Protein AF-A0A0Q5ZQY1-F1 (afdb_monomer)

Secondary structure (DSSP, 8-state):
-------------EEEEEEE-SSEEEEEEEEE-TTSPEEEEEEEEEEETT--HHHHHHHHHHHHHH--B-S-----HHHHHHHHHHHH---SHHHHHTT-EEEEEEE-SSEEEEEEEEE--SSSTT-SEEE-GGG-EEEETT-S-HHHHHHHHHHH--

Sequence (158 aa):
MFEKLFRKKEPDSQLISVIEYPKNYTFETYFKIETGLWKRTDLITICEKNTGESNLNNLILKHLNYSKCVKEKNIDFKEMYENYKKLTSHSSIKKQMKDSKSVQIFRNDQHIIFTPTKNGGTSGHNRGYTEIAERKIIIDKNSENLASCLLMGFKECE

Foldseek 3Di:
DDPPPPPPPDWFKWKWKWKDDPFWIKIWGWEQEPVRDTATDLPIDIGTPPDDLQVVLVSVVVRRVPYGYDHDDDYPPVVSVVSCCVSPVQVDQQSVLPRMWMWMWMDGPFKIKTWTWEDPDCDDPRHDTHTPPVQIDIDTPPDSNVSVNNVSSRVVYD

Structure (mmCIF, N/CA/C/O backbone):
data_AF-A0A0Q5ZQY1-F1
#
_entry.id   AF-A0A0Q5ZQY1-F1
#
loop_
_atom_site.group_PDB
_atom_site.id
_atom_site.type_symbol
_atom_site.label_atom_id
_atom_site.label_alt_id
_atom_site.label_comp_id
_atom_site.label_asym_id
_atom_site.label_entity_id
_atom_site.label_seq_id
_atom_site.pdbx_P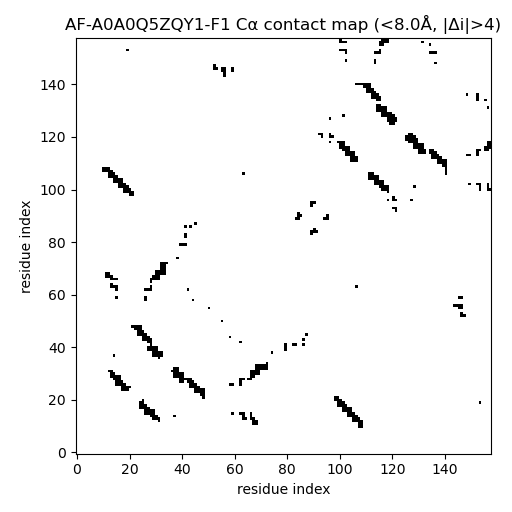DB_ins_code
_atom_site.Cartn_x
_atom_site.Cartn_y
_atom_site.Cartn_z
_atom_site.occupancy
_atom_site.B_iso_or_equiv
_atom_site.auth_seq_id
_atom_site.auth_comp_id
_atom_site.auth_asym_id
_atom_site.auth_atom_id
_atom_site.pdbx_PDB_model_num
ATOM 1 N N . MET A 1 1 ? -34.227 -29.273 -16.226 1.00 36.22 1 MET A N 1
ATOM 2 C CA . MET A 1 1 ? -33.851 -28.855 -14.860 1.00 36.22 1 MET A CA 1
ATOM 3 C C . MET A 1 1 ? -32.364 -28.524 -14.905 1.00 36.22 1 MET A C 1
ATOM 5 O O . MET A 1 1 ? -31.552 -29.433 -14.919 1.00 36.22 1 MET A O 1
ATOM 9 N N . PHE A 1 2 ? -32.014 -27.253 -15.125 1.00 40.03 2 PHE A N 1
ATOM 10 C CA . PHE A 1 2 ? -30.618 -26.811 -15.207 1.00 40.03 2 PHE A CA 1
ATOM 11 C C . PHE A 1 2 ? -30.205 -26.305 -13.828 1.00 40.03 2 PHE A C 1
ATOM 13 O O . PHE A 1 2 ? -30.639 -25.228 -13.415 1.00 40.03 2 PHE A O 1
ATOM 20 N N . GLU A 1 3 ? -29.393 -27.080 -13.115 1.00 41.19 3 GLU A N 1
ATOM 21 C CA . GLU A 1 3 ? -28.681 -26.589 -11.940 1.00 41.19 3 GLU A CA 1
ATOM 22 C C . GLU A 1 3 ? -27.729 -25.485 -12.407 1.00 41.19 3 GLU A C 1
ATOM 24 O O . GLU A 1 3 ? -26.665 -25.731 -12.977 1.00 41.19 3 GLU A O 1
ATOM 29 N N . LYS A 1 4 ? -28.142 -24.228 -12.221 1.00 41.78 4 LYS A N 1
ATOM 30 C CA . LYS A 1 4 ? -27.213 -23.104 -12.270 1.00 41.78 4 LYS A CA 1
ATOM 31 C C . LYS A 1 4 ? -26.198 -23.358 -11.162 1.00 41.78 4 LYS A C 1
ATOM 33 O O . LYS A 1 4 ? -26.498 -23.136 -9.994 1.00 41.78 4 LYS A O 1
ATOM 38 N N . LEU A 1 5 ? -25.012 -23.826 -11.544 1.00 44.84 5 LEU A N 1
ATOM 39 C CA . LEU A 1 5 ? -23.799 -23.750 -10.742 1.00 44.84 5 LEU A CA 1
ATOM 40 C C . LEU A 1 5 ? -23.635 -22.289 -10.318 1.00 44.84 5 LEU A C 1
ATOM 42 O O . LEU A 1 5 ? -23.098 -21.461 -11.057 1.00 44.84 5 LEU A O 1
ATOM 46 N N . PHE A 1 6 ? -24.160 -21.952 -9.141 1.00 45.09 6 PHE A N 1
ATOM 47 C CA . PHE A 1 6 ? -23.852 -20.709 -8.464 1.00 45.09 6 PHE A CA 1
ATOM 48 C C . PHE A 1 6 ? -22.348 -20.746 -8.211 1.00 45.09 6 PHE A C 1
ATOM 50 O O . PHE A 1 6 ? -21.879 -21.373 -7.262 1.00 45.09 6 PHE A O 1
ATOM 57 N N . ARG A 1 7 ? -21.568 -20.112 -9.096 1.00 41.53 7 ARG A N 1
ATOM 58 C CA . ARG A 1 7 ? -20.193 -19.735 -8.778 1.00 41.53 7 ARG A CA 1
ATOM 59 C C . ARG A 1 7 ? -20.284 -18.988 -7.454 1.00 41.53 7 ARG A C 1
ATOM 61 O O . ARG A 1 7 ? -20.879 -17.911 -7.421 1.00 41.53 7 ARG A O 1
ATOM 68 N N . LYS A 1 8 ? -19.756 -19.580 -6.375 1.00 41.50 8 LYS A N 1
ATOM 69 C CA . LYS A 1 8 ? -19.525 -18.866 -5.116 1.00 41.50 8 LYS A CA 1
ATOM 70 C C . LYS A 1 8 ? -18.845 -17.562 -5.510 1.00 41.50 8 LYS A C 1
ATOM 72 O O . LYS A 1 8 ? -17.763 -17.601 -6.095 1.00 41.50 8 LYS A O 1
ATOM 77 N N . LYS A 1 9 ? -19.533 -16.436 -5.300 1.00 47.34 9 LYS A N 1
ATOM 78 C CA . LYS A 1 9 ? -18.942 -15.115 -5.485 1.00 47.34 9 LYS A CA 1
ATOM 79 C C . LYS A 1 9 ? -17.696 -15.137 -4.607 1.00 47.34 9 LYS A C 1
ATOM 81 O O . LYS A 1 9 ? -17.831 -15.383 -3.408 1.00 47.34 9 LYS A O 1
ATOM 86 N N . GLU A 1 10 ? -16.505 -15.031 -5.201 1.00 53.44 10 GLU A N 1
ATOM 87 C CA . GLU A 1 10 ? -15.311 -14.867 -4.376 1.00 53.44 10 GLU A CA 1
ATOM 88 C C . GLU A 1 10 ? -15.586 -13.681 -3.448 1.00 53.44 10 GLU A C 1
ATOM 90 O O . GLU A 1 10 ? -16.158 -12.689 -3.921 1.00 53.44 10 GLU A O 1
ATOM 95 N N . PRO A 1 11 ? -15.272 -13.795 -2.146 1.00 55.81 11 PRO A N 1
ATOM 96 C CA . PRO A 1 11 ? -15.432 -12.670 -1.240 1.00 55.81 11 PRO A CA 1
ATOM 97 C C . PRO A 1 11 ? -14.735 -11.463 -1.864 1.00 55.81 11 PRO A C 1
ATOM 99 O O . PRO A 1 11 ? -13.664 -11.620 -2.462 1.00 55.81 11 PRO A O 1
ATOM 102 N N . ASP A 1 12 ? -15.368 -10.290 -1.776 1.00 71.12 12 ASP A N 1
ATOM 103 C CA . ASP A 1 12 ? -14.846 -9.045 -2.344 1.00 71.12 12 ASP A CA 1
ATOM 104 C C . ASP A 1 12 ? -13.576 -8.675 -1.563 1.00 71.12 12 ASP A C 1
ATOM 106 O O . ASP A 1 12 ? -13.593 -7.912 -0.601 1.00 71.12 12 ASP A O 1
ATOM 110 N N . SER A 1 13 ? -12.463 -9.302 -1.935 1.00 87.06 13 SER A N 1
ATOM 111 C CA . SER A 1 13 ? -11.166 -9.077 -1.332 1.00 87.06 13 SER A CA 1
ATOM 112 C C . SER A 1 13 ? -10.617 -7.777 -1.881 1.00 87.06 13 SER A C 1
ATOM 114 O O . SER A 1 13 ? -10.549 -7.595 -3.101 1.00 87.06 13 SER A O 1
ATOM 116 N N . GLN A 1 14 ? -10.214 -6.893 -0.985 1.00 95.69 14 GLN A N 1
ATOM 117 C CA . GLN A 1 14 ? -9.687 -5.580 -1.316 1.00 95.69 14 GLN A CA 1
ATOM 118 C C . GLN A 1 14 ? -8.285 -5.450 -0.755 1.00 95.69 14 GLN A C 1
ATOM 120 O O . GLN A 1 14 ? -8.019 -5.898 0.359 1.00 95.69 14 GLN A O 1
ATOM 125 N N . LEU A 1 15 ? -7.406 -4.823 -1.527 1.00 97.56 15 LEU A N 1
ATOM 126 C CA . LEU A 1 15 ? -6.025 -4.587 -1.143 1.00 97.56 15 LEU A CA 1
ATOM 127 C C . LEU A 1 15 ? -5.629 -3.157 -1.485 1.00 97.56 15 LEU A C 1
ATOM 129 O O . LEU A 1 15 ? -5.842 -2.670 -2.602 1.00 97.56 15 LEU A O 1
ATOM 133 N N . ILE A 1 16 ? -5.005 -2.510 -0.511 1.00 98.50 16 ILE A N 1
ATOM 134 C CA . ILE A 1 16 ? -4.269 -1.269 -0.705 1.00 98.50 16 ILE A CA 1
ATOM 135 C C . ILE A 1 16 ? -2.889 -1.417 -0.068 1.00 98.50 16 ILE A C 1
ATOM 137 O O . ILE A 1 16 ? -2.698 -2.230 0.837 1.00 98.50 16 ILE A O 1
ATOM 141 N N . SER A 1 17 ? -1.936 -0.615 -0.521 1.00 98.38 17 SER A N 1
ATOM 142 C CA . SER A 1 17 ? -0.670 -0.425 0.182 1.00 98.38 17 SER A CA 1
ATOM 143 C C . SER A 1 17 ? -0.572 1.020 0.634 1.00 98.38 17 SER A C 1
ATOM 145 O O . SER A 1 17 ? -0.951 1.929 -0.108 1.00 98.38 17 SER A O 1
ATOM 147 N N . VAL A 1 18 ? -0.075 1.239 1.846 1.00 98.62 18 VAL A N 1
ATOM 148 C CA . VAL A 1 18 ? 0.263 2.573 2.331 1.00 98.62 18 VAL A CA 1
ATOM 149 C C . VAL A 1 18 ? 1.750 2.608 2.626 1.00 98.62 18 VAL A C 1
ATOM 151 O O . VAL A 1 18 ? 2.254 1.843 3.449 1.00 98.62 18 VAL A O 1
ATOM 154 N N . ILE A 1 19 ? 2.448 3.505 1.940 1.00 98.19 19 ILE A N 1
ATOM 155 C CA . ILE A 1 19 ? 3.892 3.672 2.039 1.00 98.19 19 ILE A CA 1
ATOM 156 C C . ILE A 1 19 ? 4.180 4.953 2.816 1.00 98.19 19 ILE A C 1
ATOM 158 O O . ILE A 1 19 ? 3.746 6.042 2.440 1.00 98.19 19 ILE A O 1
ATOM 162 N N . GLU A 1 20 ? 4.916 4.825 3.909 1.00 98.19 20 GLU A N 1
ATOM 163 C CA . GLU A 1 20 ? 5.496 5.928 4.660 1.00 98.19 20 GLU A CA 1
ATOM 164 C C . GLU A 1 20 ? 6.841 6.313 4.039 1.00 98.19 20 GLU A C 1
ATOM 166 O O . GLU A 1 20 ? 7.750 5.492 3.954 1.00 98.19 20 GLU A O 1
ATOM 171 N N . TYR A 1 21 ? 6.970 7.586 3.667 1.00 96.81 21 TYR A N 1
ATOM 172 C CA . TYR A 1 21 ? 8.231 8.254 3.346 1.00 96.81 21 TYR A CA 1
ATOM 173 C C . TYR A 1 21 ? 8.541 9.318 4.405 1.00 96.81 21 TYR A C 1
ATOM 175 O O . TYR A 1 21 ? 7.632 9.740 5.118 1.00 96.81 21 TYR A O 1
ATOM 183 N N . PRO A 1 22 ? 9.765 9.876 4.473 1.00 95.06 22 PRO A N 1
ATOM 184 C CA . PRO A 1 22 ? 10.101 10.878 5.488 1.00 95.06 22 PRO A CA 1
ATOM 185 C C . PRO A 1 22 ? 9.207 12.130 5.481 1.00 95.06 22 PRO A C 1
ATOM 187 O O . PRO A 1 22 ? 9.053 12.779 6.509 1.00 95.06 22 PRO A O 1
ATOM 190 N N . LYS A 1 23 ? 8.617 12.487 4.330 1.00 94.75 23 LYS A N 1
ATOM 191 C CA . LYS A 1 23 ? 7.817 13.716 4.165 1.00 94.75 23 LYS A CA 1
ATOM 192 C C . LYS A 1 23 ? 6.320 13.484 3.964 1.00 94.75 23 LYS A C 1
ATOM 194 O O . LYS A 1 23 ? 5.538 14.412 4.148 1.00 94.75 23 LYS A O 1
ATOM 199 N N . ASN A 1 24 ? 5.908 12.287 3.555 1.00 96.88 24 ASN A N 1
ATOM 200 C CA . ASN A 1 24 ? 4.530 12.027 3.146 1.00 96.88 24 ASN A CA 1
ATOM 201 C C . ASN A 1 24 ? 4.128 10.561 3.362 1.00 96.88 24 ASN A C 1
ATOM 203 O O . ASN A 1 24 ? 4.957 9.705 3.682 1.00 96.88 24 ASN A O 1
ATOM 207 N N . TYR A 1 25 ? 2.840 10.297 3.191 1.00 98.12 25 TYR A N 1
ATOM 208 C CA . TYR A 1 25 ? 2.295 8.971 2.953 1.00 98.12 25 TYR A CA 1
ATOM 209 C C . TYR A 1 25 ? 1.852 8.869 1.495 1.00 98.12 25 TYR A C 1
ATOM 211 O O . TYR A 1 25 ? 1.321 9.832 0.939 1.00 98.12 25 TYR A O 1
ATOM 219 N N . THR A 1 26 ? 2.035 7.697 0.895 1.00 98.06 26 THR A N 1
ATOM 220 C CA . THR A 1 26 ? 1.511 7.353 -0.430 1.00 98.06 26 THR A CA 1
ATOM 221 C C . THR A 1 26 ? 0.544 6.185 -0.298 1.00 98.06 26 THR A C 1
ATOM 223 O O . THR A 1 26 ? 0.909 5.135 0.219 1.00 98.06 26 THR A O 1
ATOM 226 N N . PHE A 1 27 ? -0.683 6.366 -0.770 1.00 98.56 27 PHE A N 1
ATOM 227 C CA . PHE A 1 27 ? -1.728 5.350 -0.815 1.00 98.56 27 PHE A CA 1
ATOM 228 C C . PHE A 1 27 ? -1.819 4.782 -2.225 1.00 98.56 27 PHE A C 1
ATOM 230 O O . PHE A 1 27 ? -2.049 5.529 -3.174 1.00 98.56 27 PHE A O 1
ATOM 237 N N . GLU A 1 28 ? -1.685 3.469 -2.356 1.00 98.19 28 GLU A N 1
ATOM 238 C CA . GLU A 1 28 ? -1.768 2.737 -3.616 1.00 98.19 28 GLU A CA 1
ATOM 239 C C . GLU A 1 28 ? -2.981 1.797 -3.596 1.00 98.19 28 GLU A C 1
ATOM 241 O O . GLU A 1 28 ? -3.086 0.927 -2.729 1.00 98.19 28 GLU A O 1
ATOM 246 N N . THR A 1 29 ? -3.890 1.920 -4.568 1.00 98.25 29 THR A N 1
ATOM 247 C CA . THR A 1 29 ? -4.990 0.954 -4.740 1.00 98.25 29 THR A CA 1
ATOM 248 C C . THR A 1 29 ? -4.589 -0.187 -5.664 1.00 98.25 29 THR A C 1
ATOM 250 O O . THR A 1 29 ? -4.010 0.047 -6.728 1.00 98.25 29 THR A O 1
ATOM 253 N N . TYR A 1 30 ? -4.984 -1.410 -5.305 1.00 97.19 30 TYR A N 1
ATOM 254 C CA . TYR A 1 30 ? -4.788 -2.604 -6.120 1.00 97.19 30 TYR A CA 1
ATOM 255 C C . TYR A 1 30 ? -6.123 -3.196 -6.575 1.00 97.19 30 TYR A C 1
ATOM 257 O O . TYR A 1 30 ? -7.114 -3.167 -5.843 1.00 97.19 30 TYR A O 1
ATOM 265 N N . PHE A 1 31 ? -6.144 -3.771 -7.775 1.00 95.31 31 PHE A N 1
ATOM 266 C CA . PHE A 1 31 ? -7.214 -4.645 -8.252 1.00 95.31 31 PHE A CA 1
ATOM 267 C C . PHE A 1 31 ? -6.744 -6.093 -8.268 1.00 95.31 31 PHE A C 1
ATOM 269 O O . PHE A 1 31 ? -5.602 -6.371 -8.635 1.00 95.31 31 PHE A O 1
ATOM 276 N N . LYS A 1 32 ? -7.636 -7.018 -7.916 1.00 94.44 32 LYS A N 1
ATOM 277 C CA . LYS A 1 32 ? -7.396 -8.450 -8.101 1.00 94.44 32 LYS A CA 1
ATOM 278 C C . LYS A 1 32 ? -7.790 -8.820 -9.525 1.00 94.44 32 LYS A C 1
ATOM 280 O O . LYS A 1 32 ? -8.930 -8.586 -9.926 1.00 94.44 32 LYS A O 1
ATOM 285 N N . ILE A 1 33 ? -6.865 -9.350 -10.310 1.00 92.12 33 ILE A N 1
ATOM 286 C CA . ILE A 1 33 ? -7.160 -9.786 -11.682 1.00 92.12 33 ILE A CA 1
ATOM 287 C C . ILE A 1 33 ? -7.628 -11.251 -11.696 1.00 92.12 33 ILE A C 1
ATOM 289 O O . ILE A 1 33 ? -7.534 -11.939 -10.679 1.00 92.12 33 ILE A O 1
ATOM 293 N N . GLU A 1 34 ? -8.123 -11.761 -12.830 1.00 88.19 34 GLU A N 1
ATOM 294 C CA . GLU A 1 34 ? -8.727 -13.109 -12.906 1.00 88.19 34 GLU A CA 1
ATOM 295 C C . GLU A 1 34 ? -7.755 -14.237 -12.536 1.00 88.19 34 GLU A C 1
ATOM 297 O O . GLU A 1 34 ? -8.178 -15.298 -12.086 1.00 88.19 34 GLU A O 1
ATOM 302 N N . THR A 1 35 ? -6.451 -14.011 -12.708 1.00 88.25 35 THR A N 1
ATOM 303 C CA . THR A 1 35 ? -5.397 -14.972 -12.351 1.00 88.25 35 THR A CA 1
ATOM 304 C C . THR A 1 35 ? -5.091 -15.005 -10.851 1.00 88.25 35 THR A C 1
ATOM 306 O O . THR A 1 35 ? -4.271 -15.807 -10.414 1.00 88.25 35 THR A O 1
ATOM 309 N N . GLY A 1 36 ? -5.722 -14.133 -10.059 1.00 86.56 36 GLY A N 1
ATOM 310 C CA . GLY A 1 36 ? -5.491 -13.987 -8.622 1.00 86.56 36 GLY A CA 1
ATOM 311 C C . GLY A 1 36 ? -4.365 -13.017 -8.254 1.00 86.56 36 GLY A C 1
ATOM 312 O O . GLY A 1 36 ? -4.204 -12.717 -7.074 1.00 86.56 36 GLY A O 1
ATOM 313 N N . LEU A 1 37 ? -3.616 -12.495 -9.232 1.00 90.94 37 LEU A N 1
ATOM 314 C CA . LEU A 1 37 ? -2.580 -11.490 -8.992 1.00 90.94 37 LEU A CA 1
ATOM 315 C C . LEU A 1 37 ? -3.183 -10.129 -8.617 1.00 90.94 37 LEU A C 1
ATOM 317 O O . LEU A 1 37 ? -4.274 -9.761 -9.058 1.00 90.94 37 LEU A O 1
ATOM 321 N N . TRP A 1 38 ? -2.423 -9.351 -7.849 1.00 93.06 38 TRP A N 1
ATOM 322 C CA . TRP A 1 38 ? -2.755 -7.966 -7.534 1.00 93.06 38 TRP A CA 1
ATOM 323 C C . TRP A 1 38 ? -2.059 -7.015 -8.504 1.00 93.06 38 TRP A C 1
ATOM 325 O O . TRP A 1 38 ? -0.832 -6.960 -8.577 1.00 93.06 38 TRP A O 1
ATOM 335 N N . LYS A 1 39 ? -2.855 -6.244 -9.242 1.00 94.38 39 LYS A N 1
ATOM 336 C CA . LYS A 1 39 ? -2.398 -5.190 -10.147 1.00 94.38 39 LYS A CA 1
ATOM 337 C C . LYS A 1 39 ? -2.544 -3.840 -9.455 1.00 94.38 39 LYS A C 1
ATOM 339 O O . LYS A 1 39 ? -3.656 -3.458 -9.091 1.00 94.38 39 LYS A O 1
ATOM 344 N N . ARG A 1 40 ? -1.444 -3.099 -9.302 1.00 95.00 40 ARG A N 1
ATOM 345 C CA . ARG A 1 40 ? -1.501 -1.708 -8.836 1.00 95.00 40 ARG A CA 1
ATOM 346 C C . ARG A 1 40 ? -2.205 -0.847 -9.885 1.00 95.00 40 ARG A C 1
ATOM 348 O O . ARG A 1 40 ? -1.968 -0.999 -11.081 1.00 95.00 40 ARG A O 1
ATOM 355 N N . THR A 1 41 ? -3.069 0.045 -9.427 1.00 94.75 41 THR A N 1
ATOM 356 C CA . THR A 1 41 ? -3.819 0.979 -10.276 1.00 94.75 41 THR A CA 1
ATOM 357 C C . THR A 1 41 ? -3.135 2.344 -10.340 1.00 94.75 41 THR A C 1
ATOM 359 O O . THR A 1 41 ? -2.242 2.637 -9.547 1.00 94.75 41 THR A O 1
ATOM 362 N N . ASP A 1 42 ? -3.612 3.210 -11.233 1.00 94.31 42 ASP A N 1
ATOM 363 C CA . ASP A 1 42 ? -3.199 4.618 -11.282 1.00 94.31 42 ASP A CA 1
ATOM 364 C C . ASP A 1 42 ? -3.887 5.479 -10.200 1.00 94.31 42 ASP A C 1
ATOM 366 O O . ASP A 1 42 ? -3.625 6.677 -10.092 1.00 94.31 42 ASP A O 1
ATOM 370 N N . LEU A 1 43 ? -4.764 4.890 -9.370 1.00 96.38 43 LEU A N 1
ATOM 371 C CA . LEU A 1 43 ? -5.352 5.578 -8.224 1.00 96.38 43 LEU A CA 1
ATOM 372 C C . LEU A 1 43 ? -4.342 5.615 -7.073 1.00 96.38 43 LEU A C 1
ATOM 374 O O . LEU A 1 43 ? -4.272 4.706 -6.238 1.00 96.38 43 LEU A O 1
ATOM 378 N N . ILE A 1 44 ? -3.584 6.707 -7.042 1.00 97.25 44 ILE A N 1
ATOM 379 C CA . ILE A 1 44 ? -2.570 6.999 -6.035 1.00 97.25 44 ILE A CA 1
ATOM 380 C C . ILE A 1 44 ? -2.917 8.320 -5.352 1.00 97.25 44 ILE A C 1
ATOM 382 O O . ILE A 1 44 ? -3.211 9.306 -6.026 1.00 97.25 44 ILE A O 1
ATOM 386 N N . THR A 1 45 ? -2.861 8.351 -4.021 1.00 98.06 45 THR A N 1
ATOM 387 C CA . THR A 1 45 ? -2.988 9.599 -3.252 1.00 98.06 45 THR A CA 1
ATOM 388 C C . THR A 1 45 ? -1.726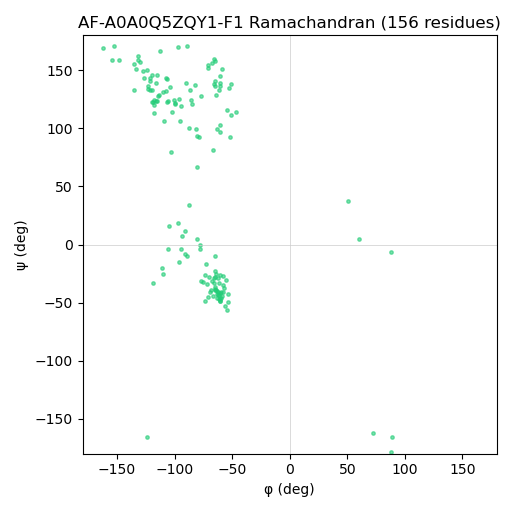 9.826 -2.436 1.00 98.06 45 THR A C 1
ATOM 390 O O . THR A 1 45 ? -1.263 8.915 -1.757 1.00 98.06 45 THR A O 1
ATOM 393 N N . ILE A 1 46 ? -1.188 11.044 -2.468 1.00 97.44 46 ILE A N 1
ATOM 394 C CA . ILE A 1 46 ? -0.051 11.461 -1.641 1.00 97.44 46 ILE A CA 1
ATOM 395 C C . ILE A 1 46 ? -0.546 12.523 -0.664 1.00 97.44 46 ILE A C 1
ATOM 397 O O . ILE A 1 46 ? -1.175 13.493 -1.084 1.00 97.44 46 ILE A O 1
ATOM 401 N N . CYS A 1 47 ? -0.266 12.355 0.626 1.00 96.75 47 CYS A N 1
ATOM 402 C CA . CYS A 1 47 ? -0.590 13.352 1.647 1.00 96.75 47 CYS A CA 1
ATOM 403 C C . CYS A 1 47 ? 0.590 13.593 2.590 1.00 96.75 47 CYS A C 1
ATOM 405 O O . CYS A 1 47 ? 1.408 12.706 2.829 1.00 96.75 47 CYS A O 1
ATOM 407 N N . GLU A 1 48 ? 0.685 14.797 3.145 1.00 96.31 48 GLU A N 1
ATOM 408 C CA . GLU A 1 48 ? 1.749 15.169 4.081 1.00 96.31 48 GLU A CA 1
ATOM 409 C C . GLU A 1 48 ? 1.683 14.381 5.401 1.00 96.31 48 GLU A C 1
ATOM 411 O O . GLU A 1 48 ? 0.650 13.827 5.778 1.00 96.31 48 GLU A O 1
ATOM 416 N N . LYS A 1 49 ? 2.801 14.331 6.133 1.00 93.31 49 LYS A N 1
ATOM 417 C CA . LYS A 1 49 ? 2.906 13.603 7.412 1.00 93.31 49 LYS A CA 1
ATOM 418 C C . LYS A 1 49 ? 2.049 14.162 8.544 1.00 93.31 49 LYS A C 1
ATOM 420 O O . LYS A 1 49 ? 1.656 13.410 9.428 1.00 93.31 49 LYS A O 1
ATOM 425 N N . ASN A 1 50 ? 1.782 15.461 8.515 1.00 92.00 50 ASN A N 1
ATOM 426 C CA . ASN A 1 50 ? 0.953 16.184 9.481 1.00 92.00 50 ASN A CA 1
ATOM 427 C C . ASN A 1 50 ? -0.557 16.034 9.206 1.00 92.00 50 ASN A C 1
ATOM 429 O O . ASN A 1 50 ? -1.356 16.683 9.878 1.00 92.00 50 ASN A O 1
ATOM 433 N N . THR A 1 51 ? -0.962 15.224 8.217 1.00 92.88 51 THR A N 1
ATOM 434 C CA . THR A 1 51 ? -2.382 14.975 7.958 1.00 92.88 51 THR A CA 1
ATOM 435 C C . THR A 1 51 ? -3.024 14.324 9.187 1.00 92.88 51 THR A C 1
ATOM 437 O O . THR A 1 51 ? -2.481 13.382 9.762 1.00 92.88 51 THR A O 1
ATOM 440 N N . GLY A 1 52 ? -4.182 14.840 9.601 1.00 94.38 52 GLY A N 1
ATOM 441 C CA . GLY A 1 52 ? -4.889 14.339 10.778 1.00 94.38 52 GLY A CA 1
ATOM 442 C C . GLY A 1 52 ? -5.440 12.923 10.584 1.00 94.38 52 GLY A C 1
ATOM 443 O O . GLY A 1 52 ? -5.740 12.503 9.463 1.00 94.38 52 GLY A O 1
ATOM 444 N N . GLU A 1 53 ? -5.644 12.203 11.688 1.00 95.81 53 GLU A N 1
ATOM 445 C CA . GLU A 1 53 ? -6.120 10.810 11.675 1.00 95.81 53 GLU A CA 1
ATOM 446 C C . GLU A 1 53 ? -7.458 10.630 10.950 1.00 95.81 53 GLU A C 1
ATOM 448 O O . GLU A 1 53 ? -7.629 9.670 10.203 1.00 95.81 53 GLU A O 1
ATOM 453 N N . SER A 1 54 ? -8.383 11.587 11.083 1.00 96.06 54 SER A N 1
ATOM 454 C CA . SER A 1 54 ? -9.659 11.563 10.355 1.00 96.06 54 SER A CA 1
ATOM 455 C C . SER A 1 54 ? -9.455 11.523 8.834 1.00 96.06 54 SER A C 1
ATOM 457 O O . SER A 1 54 ? -10.119 10.760 8.131 1.00 96.06 54 SER A O 1
ATOM 459 N N . ASN A 1 55 ? -8.485 12.282 8.312 1.00 96.94 55 ASN A N 1
ATOM 460 C CA . ASN A 1 55 ? -8.176 12.261 6.886 1.00 96.94 55 ASN A CA 1
ATOM 461 C C . ASN A 1 55 ? -7.539 10.926 6.469 1.00 96.94 55 ASN A C 1
ATOM 463 O O . ASN A 1 55 ? -7.912 10.366 5.442 1.00 96.94 55 ASN A O 1
ATOM 467 N N . LEU A 1 56 ? -6.635 10.374 7.284 1.00 97.88 56 LEU A N 1
ATOM 468 C CA . LEU A 1 56 ? -6.053 9.049 7.041 1.00 97.88 56 LEU A CA 1
ATOM 469 C C . LEU A 1 56 ? -7.127 7.952 7.007 1.00 97.88 56 LEU A C 1
ATOM 471 O O . LEU A 1 56 ? -7.140 7.159 6.069 1.00 97.88 56 LEU A O 1
ATOM 475 N N . ASN A 1 57 ? -8.064 7.943 7.962 1.00 97.88 57 ASN A N 1
ATOM 476 C CA . ASN A 1 57 ? -9.212 7.028 7.971 1.00 97.88 57 ASN A CA 1
ATOM 477 C C . ASN A 1 57 ? -9.994 7.100 6.655 1.00 97.88 57 ASN A C 1
ATOM 479 O O . ASN A 1 57 ? -10.242 6.079 6.007 1.00 97.88 57 ASN A O 1
ATOM 483 N N . ASN A 1 58 ? -10.327 8.319 6.226 1.00 97.81 58 ASN A N 1
ATOM 484 C CA . ASN A 1 58 ? -11.070 8.553 4.992 1.00 97.81 58 ASN A CA 1
ATOM 485 C C . ASN A 1 58 ? -10.300 8.079 3.754 1.00 97.81 58 ASN A C 1
ATOM 487 O O . ASN A 1 58 ? -10.894 7.485 2.854 1.00 97.81 58 ASN A O 1
ATOM 491 N N . LEU A 1 59 ? -8.984 8.301 3.700 1.00 98.38 59 LEU A N 1
ATOM 492 C CA . LEU A 1 59 ? -8.142 7.841 2.595 1.00 98.38 59 LEU A CA 1
ATOM 493 C C . LEU A 1 59 ? -8.053 6.313 2.543 1.00 98.38 59 LEU A C 1
ATOM 495 O O . LEU A 1 59 ? -8.236 5.743 1.466 1.00 98.38 59 LEU A O 1
ATOM 499 N N . ILE A 1 60 ? -7.856 5.644 3.683 1.00 98.31 60 ILE A N 1
ATOM 500 C CA . ILE A 1 60 ? -7.854 4.175 3.766 1.00 98.31 60 ILE A CA 1
ATOM 501 C C . ILE A 1 60 ? -9.174 3.624 3.214 1.00 98.31 60 ILE A C 1
ATOM 503 O O . ILE A 1 60 ? -9.170 2.803 2.294 1.00 98.31 60 ILE A O 1
ATOM 507 N N . LEU A 1 61 ? -10.311 4.118 3.714 1.00 97.19 61 LEU A N 1
ATOM 508 C CA . LEU A 1 61 ? -11.633 3.667 3.274 1.00 97.19 61 LEU A CA 1
ATOM 509 C C . LEU A 1 61 ? -11.887 3.959 1.799 1.00 97.19 61 LEU A C 1
ATOM 511 O O . LEU A 1 61 ? -12.371 3.082 1.083 1.00 97.19 61 LEU A O 1
ATOM 515 N N . LYS A 1 62 ? -11.532 5.158 1.324 1.00 97.38 62 LYS A N 1
ATOM 516 C CA . LYS A 1 62 ? -11.633 5.527 -0.091 1.00 97.38 62 LYS A CA 1
ATOM 517 C C . LYS A 1 62 ? -10.892 4.506 -0.949 1.00 97.38 62 LYS A C 1
ATOM 519 O O . LYS A 1 62 ? -11.501 3.899 -1.825 1.00 97.38 62 LYS A O 1
ATOM 524 N N . HIS A 1 63 ? -9.609 4.280 -0.683 1.00 98.38 63 HIS A N 1
ATOM 525 C CA . HIS A 1 63 ? -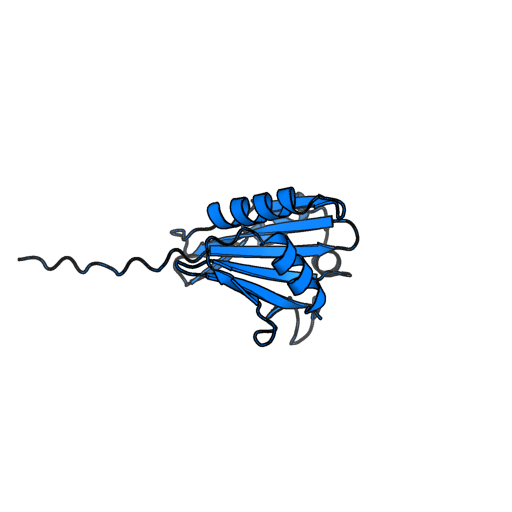8.787 3.376 -1.485 1.00 98.38 63 HIS A CA 1
ATOM 526 C C . HIS A 1 63 ? -9.279 1.918 -1.418 1.00 98.38 63 HIS A C 1
ATOM 528 O O . HIS A 1 63 ? -9.315 1.250 -2.456 1.00 98.38 63 HIS A O 1
ATOM 534 N N . LEU A 1 64 ? -9.725 1.443 -0.248 1.00 96.81 64 LEU A N 1
ATOM 535 C CA . LEU A 1 64 ? -10.321 0.109 -0.090 1.00 96.81 64 LEU A CA 1
ATOM 536 C C . LEU A 1 64 ? -11.645 -0.034 -0.854 1.00 96.81 64 LEU A C 1
ATOM 538 O O . LEU A 1 64 ? -11.902 -1.086 -1.432 1.00 96.81 64 LEU A O 1
ATOM 542 N N . ASN A 1 65 ? -12.481 1.008 -0.887 1.00 95.56 65 ASN A N 1
ATOM 543 C CA . ASN A 1 65 ? -13.750 1.012 -1.624 1.00 95.56 65 ASN A CA 1
ATOM 544 C C . ASN A 1 65 ? -13.551 1.032 -3.145 1.00 95.56 65 ASN A C 1
ATOM 546 O O . ASN A 1 65 ? -14.399 0.522 -3.874 1.00 95.56 65 ASN A O 1
ATOM 550 N N . TYR A 1 66 ? -12.441 1.598 -3.627 1.00 96.69 66 TYR A N 1
ATOM 551 C CA . TYR A 1 66 ? -12.080 1.533 -5.043 1.00 96.69 66 TYR A CA 1
ATOM 552 C C . TYR A 1 66 ? -11.500 0.174 -5.448 1.00 96.69 66 TYR A C 1
ATOM 554 O O . TYR A 1 66 ? -11.695 -0.238 -6.592 1.00 96.69 66 TYR A O 1
ATOM 562 N N . SER A 1 67 ? -10.799 -0.515 -4.541 1.00 96.69 67 SER A N 1
ATOM 563 C CA . SER A 1 67 ? -10.240 -1.847 -4.791 1.00 96.69 67 SER A CA 1
ATOM 564 C C . SER A 1 67 ? -11.344 -2.864 -5.115 1.00 96.69 67 SER A C 1
ATOM 566 O O . SER A 1 67 ? -12.410 -2.876 -4.495 1.00 96.69 67 SER A O 1
ATOM 568 N N . LYS A 1 68 ? -11.109 -3.701 -6.129 1.00 93.94 68 LYS A N 1
ATOM 569 C CA . LYS A 1 68 ? -12.086 -4.670 -6.645 1.00 93.94 68 LYS A CA 1
ATOM 570 C C . LYS A 1 68 ? -11.423 -5.762 -7.476 1.00 93.94 68 LYS A C 1
ATOM 572 O O . LYS A 1 68 ? -10.270 -5.631 -7.892 1.00 93.94 68 LYS A O 1
ATOM 577 N N . CYS A 1 69 ? -12.194 -6.797 -7.786 1.00 92.31 69 CYS A N 1
ATOM 578 C CA . CYS A 1 69 ? -11.830 -7.789 -8.789 1.00 92.31 69 CYS A CA 1
ATOM 579 C C . CYS A 1 69 ? -12.164 -7.279 -10.203 1.00 92.31 69 CYS A C 1
ATOM 581 O O . CYS A 1 69 ? -13.241 -6.720 -10.427 1.00 92.31 69 CYS A O 1
ATOM 583 N N . VAL A 1 70 ? -11.266 -7.482 -11.169 1.00 91.50 70 VAL A N 1
ATOM 584 C CA . VAL A 1 70 ? -11.458 -7.075 -12.573 1.00 91.50 70 VAL A CA 1
ATOM 585 C C . VAL A 1 70 ? -11.234 -8.232 -13.540 1.00 91.50 70 VAL A C 1
ATOM 587 O O . VAL A 1 70 ? -10.421 -9.122 -13.296 1.00 91.50 70 VAL A O 1
ATOM 590 N N . LYS A 1 71 ? -11.952 -8.196 -14.670 1.00 90.38 71 LYS A N 1
ATOM 591 C CA . LYS A 1 71 ? -11.827 -9.171 -15.762 1.00 90.38 71 LYS A CA 1
ATOM 592 C C . LYS A 1 71 ? -10.633 -8.848 -16.658 1.00 90.38 71 LYS A C 1
ATOM 594 O O . LYS A 1 71 ? -10.787 -8.443 -17.806 1.00 90.38 71 LYS A O 1
ATOM 599 N N . GLU A 1 72 ? -9.442 -8.970 -16.095 1.00 89.56 72 GLU A N 1
ATOM 600 C CA . GLU A 1 72 ? -8.168 -8.772 -16.782 1.00 89.56 72 GLU A CA 1
ATOM 601 C C . GLU A 1 72 ? -7.296 -10.014 -16.566 1.00 89.56 72 GLU A C 1
ATOM 603 O O . GLU A 1 72 ? -7.351 -10.633 -15.503 1.00 89.56 72 GLU A O 1
ATOM 608 N N . LYS A 1 73 ? -6.521 -10.415 -17.578 1.00 85.81 73 LYS A N 1
ATOM 609 C CA . LYS A 1 73 ? -5.683 -11.629 -17.516 1.00 85.81 73 LYS A CA 1
ATOM 610 C C . LYS A 1 73 ? -4.187 -11.342 -17.465 1.00 85.81 73 LYS A C 1
ATOM 612 O O . LYS A 1 73 ? -3.437 -12.155 -16.939 1.00 85.81 73 LYS A O 1
ATOM 617 N N . ASN A 1 74 ? -3.769 -10.194 -17.991 1.00 87.06 74 ASN A N 1
ATOM 618 C CA . ASN A 1 74 ? -2.367 -9.825 -18.152 1.00 87.06 74 ASN A CA 1
ATOM 619 C C . ASN A 1 74 ? -2.100 -8.498 -17.445 1.00 87.06 74 ASN A C 1
ATOM 621 O O . ASN A 1 74 ? -2.988 -7.661 -17.372 1.00 87.06 74 ASN A O 1
ATOM 625 N N . ILE A 1 75 ? -0.879 -8.299 -16.952 1.00 90.12 75 ILE A N 1
ATOM 626 C CA . ILE A 1 75 ? -0.431 -7.032 -16.364 1.00 90.12 75 ILE A CA 1
ATOM 627 C C . ILE A 1 75 ? 0.700 -6.496 -17.237 1.00 90.12 75 ILE A C 1
ATOM 629 O O . ILE A 1 75 ? 1.712 -7.177 -17.409 1.00 90.12 75 ILE A O 1
ATOM 633 N N . ASP A 1 76 ? 0.561 -5.274 -17.755 1.00 92.06 76 ASP A N 1
ATOM 634 C CA . ASP A 1 76 ? 1.699 -4.555 -18.331 1.00 92.06 76 ASP A CA 1
ATOM 635 C C . ASP A 1 76 ? 2.525 -3.923 -17.201 1.00 92.06 76 ASP A C 1
ATOM 637 O O . ASP A 1 76 ? 2.256 -2.824 -16.709 1.00 92.06 76 ASP A O 1
ATOM 641 N N . PHE A 1 77 ? 3.545 -4.655 -16.752 1.00 89.06 77 PHE A N 1
ATOM 642 C CA . PHE A 1 77 ? 4.435 -4.197 -15.686 1.00 89.06 77 PHE A CA 1
ATOM 643 C C . PHE A 1 77 ? 5.262 -2.970 -16.083 1.00 89.06 77 PHE A C 1
ATOM 645 O O . PHE A 1 77 ? 5.649 -2.196 -15.206 1.00 89.06 77 PHE A O 1
ATOM 652 N N . LYS A 1 78 ? 5.550 -2.783 -17.378 1.00 91.25 78 LYS A N 1
ATOM 653 C CA . LYS A 1 78 ? 6.345 -1.652 -17.861 1.00 91.25 78 LYS A CA 1
ATOM 654 C C . LYS A 1 78 ? 5.515 -0.376 -17.803 1.00 91.25 78 LYS A C 1
ATOM 656 O O . LYS A 1 78 ? 5.981 0.617 -17.249 1.00 91.25 78 LYS A O 1
ATOM 661 N N . GLU A 1 79 ? 4.289 -0.418 -18.312 1.00 92.44 79 GLU A N 1
ATOM 662 C CA . GLU A 1 79 ? 3.354 0.704 -18.232 1.00 92.44 79 GLU A CA 1
ATOM 663 C C . GLU A 1 79 ? 3.054 1.068 -16.773 1.00 92.44 79 GLU A C 1
ATOM 665 O O . GLU A 1 79 ? 3.226 2.219 -16.374 1.00 92.44 79 GLU A O 1
ATOM 670 N N . MET A 1 80 ? 2.728 0.074 -15.939 1.00 90.56 80 MET A N 1
ATOM 671 C CA . MET A 1 80 ? 2.458 0.274 -14.511 1.00 90.56 80 MET A CA 1
ATOM 672 C C . MET A 1 80 ? 3.645 0.911 -13.769 1.00 90.56 80 MET A C 1
ATOM 674 O O . MET A 1 80 ? 3.466 1.694 -12.830 1.00 90.56 80 MET A O 1
ATOM 678 N N . TYR A 1 81 ? 4.874 0.577 -14.163 1.00 89.81 81 TYR A N 1
ATOM 679 C CA . TYR A 1 81 ? 6.076 1.175 -13.594 1.00 89.81 81 TYR A CA 1
ATOM 680 C C . TYR A 1 81 ? 6.263 2.635 -14.030 1.00 89.81 81 TYR A C 1
ATOM 682 O O . TYR A 1 81 ? 6.546 3.493 -13.190 1.00 89.81 81 TYR A O 1
ATOM 690 N N . GLU A 1 82 ? 6.080 2.938 -15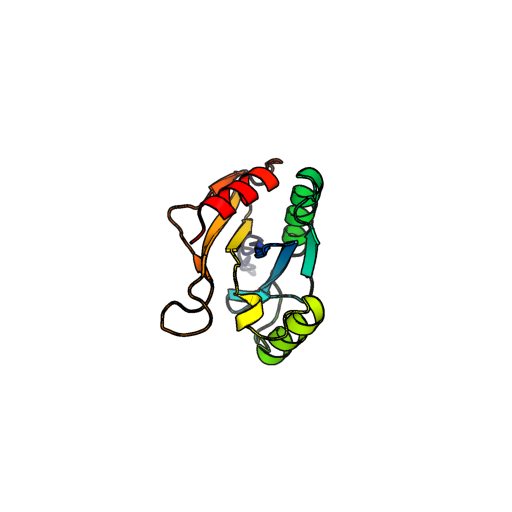.316 1.00 91.75 82 GLU A N 1
ATOM 691 C CA . GLU A 1 82 ? 6.216 4.300 -15.841 1.00 91.75 82 GLU A CA 1
ATOM 692 C C . GLU A 1 82 ? 5.108 5.237 -15.341 1.00 91.75 82 GLU A C 1
ATOM 694 O O . GLU A 1 82 ? 5.397 6.379 -14.972 1.00 91.75 82 GLU A O 1
ATOM 699 N N . ASN A 1 83 ? 3.866 4.760 -15.235 1.00 92.38 83 ASN A N 1
ATOM 700 C CA . ASN A 1 83 ? 2.764 5.534 -14.660 1.00 92.38 83 ASN A CA 1
ATOM 701 C C . ASN A 1 83 ? 3.044 5.883 -13.198 1.00 92.38 83 ASN A C 1
ATOM 703 O O . ASN A 1 83 ? 2.916 7.040 -12.797 1.00 92.38 83 ASN A O 1
ATOM 707 N N . TYR A 1 84 ? 3.541 4.924 -12.417 1.00 92.38 84 TYR A N 1
ATOM 708 C CA . TYR A 1 84 ? 3.880 5.169 -11.019 1.00 92.38 84 TYR A CA 1
ATOM 709 C C . TYR A 1 84 ? 4.955 6.248 -10.843 1.00 92.38 84 TYR A C 1
ATOM 711 O O . TYR A 1 84 ? 4.833 7.108 -9.969 1.00 92.38 84 TYR A O 1
ATOM 719 N N . LYS A 1 85 ? 5.999 6.254 -11.686 1.00 92.06 85 LYS A N 1
ATOM 720 C CA . LYS A 1 85 ? 7.019 7.318 -11.657 1.00 92.06 85 LYS A CA 1
ATOM 721 C C . LYS A 1 85 ? 6.411 8.696 -11.902 1.00 92.06 85 LYS A C 1
ATOM 723 O O . LYS A 1 85 ? 6.769 9.641 -11.203 1.00 92.06 85 LYS A O 1
ATOM 728 N N . LYS A 1 86 ? 5.515 8.803 -12.891 1.00 91.25 86 LYS A N 1
ATOM 729 C CA . LYS A 1 86 ? 4.838 10.060 -13.245 1.00 91.25 86 LYS A CA 1
ATOM 730 C C . LYS A 1 86 ? 3.965 10.562 -12.096 1.00 91.25 86 LYS A C 1
ATOM 732 O O . LYS A 1 86 ? 4.008 11.745 -11.785 1.00 91.25 86 LYS A O 1
ATOM 737 N N . LEU A 1 87 ? 3.228 9.663 -11.445 1.00 92.12 87 LEU A N 1
ATOM 738 C CA . LEU A 1 87 ? 2.293 10.000 -10.368 1.00 92.12 87 LEU A CA 1
ATOM 739 C C . LEU A 1 87 ? 2.986 10.339 -9.041 1.00 92.12 87 LEU A C 1
ATOM 741 O O . LEU A 1 87 ? 2.492 11.171 -8.289 1.00 92.12 87 LEU A O 1
ATOM 745 N N . THR A 1 88 ? 4.131 9.717 -8.746 1.00 89.88 88 THR A N 1
ATOM 746 C CA . THR A 1 88 ? 4.802 9.859 -7.438 1.00 89.88 88 THR A CA 1
ATOM 747 C C . THR A 1 88 ? 6.055 10.724 -7.450 1.00 89.88 88 THR A C 1
ATOM 749 O O . THR A 1 88 ? 6.660 10.955 -6.407 1.00 89.88 88 THR A O 1
ATOM 752 N N . SER A 1 89 ? 6.487 11.201 -8.620 1.00 86.81 89 SER A N 1
ATOM 753 C CA . SER A 1 89 ? 7.757 11.923 -8.812 1.00 86.81 89 SER A CA 1
ATOM 754 C C . SER A 1 89 ? 9.021 11.124 -8.436 1.00 86.81 89 SER A C 1
ATOM 756 O O . SER A 1 89 ? 10.145 11.632 -8.525 1.00 86.81 89 SER A O 1
ATOM 758 N N . HIS A 1 90 ? 8.896 9.847 -8.061 1.00 89.81 90 HIS A N 1
ATOM 759 C CA . HIS A 1 90 ? 10.036 8.977 -7.802 1.00 89.81 90 HIS A CA 1
ATOM 760 C C . HIS A 1 90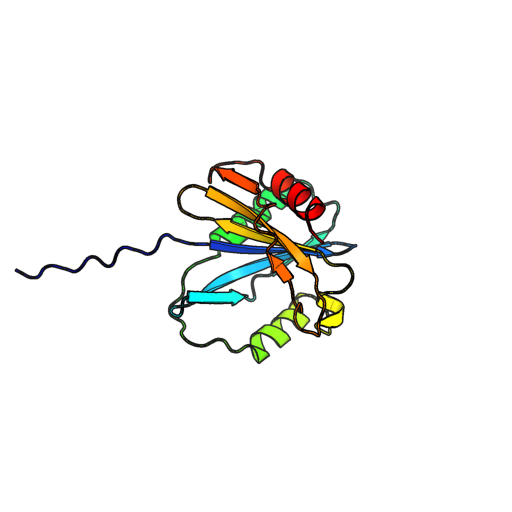 ? 10.587 8.410 -9.112 1.00 89.81 90 HIS A C 1
ATOM 762 O O . HIS A 1 90 ? 10.107 7.407 -9.636 1.00 89.81 90 HIS A O 1
ATOM 768 N N . SER A 1 91 ? 11.664 9.019 -9.610 1.00 89.44 91 SER A N 1
ATOM 769 C CA . SER A 1 91 ? 12.248 8.708 -10.925 1.00 89.44 91 SER A CA 1
ATOM 770 C C . SER A 1 91 ? 12.844 7.296 -11.082 1.00 89.44 91 SER A C 1
ATOM 772 O O . SER A 1 91 ? 13.218 6.913 -12.188 1.00 89.44 91 SER A O 1
ATOM 774 N N . SER A 1 92 ? 12.994 6.520 -10.005 1.00 90.56 92 SER A N 1
ATOM 775 C CA . SER A 1 92 ? 13.549 5.161 -10.050 1.00 90.56 92 SER A CA 1
ATOM 776 C C . SER A 1 92 ? 13.047 4.305 -8.893 1.00 90.56 92 SER A C 1
ATOM 778 O O . SER A 1 92 ? 12.689 4.834 -7.844 1.00 90.56 92 SER A O 1
ATOM 780 N N . ILE A 1 93 ? 13.103 2.977 -9.041 1.00 90.00 93 ILE A N 1
ATOM 781 C CA . ILE A 1 93 ? 12.692 2.045 -7.976 1.00 90.00 93 ILE A CA 1
ATOM 782 C C . ILE A 1 93 ? 13.549 2.213 -6.711 1.00 90.00 93 ILE A C 1
ATOM 784 O O . ILE A 1 93 ? 13.039 2.159 -5.600 1.00 90.00 93 ILE A O 1
ATOM 788 N N . LYS A 1 94 ? 14.833 2.567 -6.868 1.00 92.62 94 LYS A N 1
ATOM 789 C CA . LYS A 1 94 ? 15.716 2.906 -5.742 1.00 92.62 94 LYS A CA 1
ATOM 790 C C . LYS A 1 94 ? 15.193 4.095 -4.943 1.00 92.62 94 LYS A C 1
ATOM 792 O O . LYS A 1 94 ? 15.245 4.058 -3.723 1.00 92.62 94 LYS A O 1
ATOM 797 N N . LYS A 1 95 ? 14.671 5.133 -5.606 1.00 93.00 95 LYS A N 1
ATOM 798 C CA . LYS A 1 95 ? 14.047 6.274 -4.916 1.00 93.00 95 LYS A CA 1
ATOM 799 C C . LYS A 1 95 ? 12.699 5.912 -4.297 1.00 93.00 95 LYS A C 1
ATOM 801 O O . LYS A 1 95 ? 12.388 6.453 -3.249 1.00 93.00 95 LYS A O 1
ATOM 806 N N . G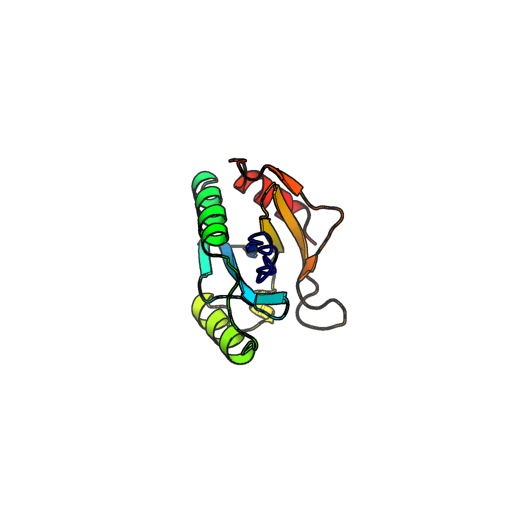LN A 1 96 ? 11.938 5.019 -4.929 1.00 92.38 96 GLN A N 1
ATOM 807 C CA . GLN A 1 96 ? 10.658 4.536 -4.397 1.00 92.38 96 GLN A CA 1
ATOM 808 C C . GLN A 1 96 ? 10.844 3.732 -3.109 1.00 92.38 96 GLN A C 1
ATOM 810 O O . GLN A 1 96 ? 9.988 3.790 -2.244 1.00 92.38 96 GLN A O 1
ATOM 815 N N . MET A 1 97 ? 11.954 3.005 -2.968 1.00 95.00 97 MET A N 1
ATOM 816 C CA . MET A 1 97 ? 12.208 2.174 -1.788 1.00 95.00 97 MET A CA 1
ATOM 817 C C . MET A 1 97 ? 13.080 2.856 -0.728 1.00 95.00 97 MET A C 1
ATOM 819 O O . MET A 1 97 ? 13.149 2.382 0.405 1.00 95.00 97 MET A O 1
ATOM 823 N N . LYS A 1 98 ? 13.761 3.956 -1.062 1.00 94.75 98 LYS A N 1
ATOM 824 C CA . LYS A 1 98 ? 14.669 4.640 -0.136 1.00 94.75 98 LYS A CA 1
ATOM 825 C C . LYS A 1 98 ? 13.904 5.207 1.065 1.00 94.75 98 LYS A C 1
ATOM 827 O O . LYS A 1 98 ? 12.947 5.951 0.874 1.00 94.75 98 LYS A O 1
ATOM 832 N N . ASP A 1 99 ? 14.387 4.894 2.269 1.00 94.56 99 ASP A N 1
ATOM 833 C CA . ASP A 1 99 ? 13.879 5.398 3.554 1.00 94.56 99 ASP A CA 1
ATOM 834 C C . ASP A 1 99 ? 12.356 5.243 3.695 1.00 94.56 99 ASP A C 1
ATOM 836 O O . ASP A 1 99 ? 11.672 6.128 4.206 1.00 94.56 99 ASP A O 1
ATOM 840 N N . SER A 1 100 ? 11.821 4.135 3.176 1.00 97.00 100 SER A N 1
ATOM 841 C CA . SER A 1 100 ? 10.381 3.904 3.096 1.00 97.00 100 SER A CA 1
ATOM 842 C C . 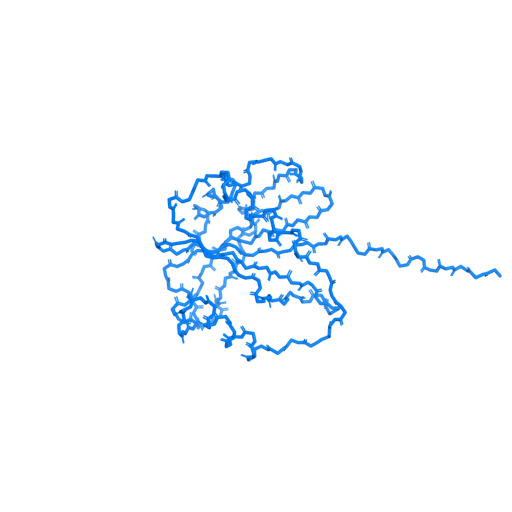SER A 1 100 ? 9.954 2.663 3.862 1.00 97.00 100 SER A C 1
ATOM 844 O O . SER A 1 100 ? 10.669 1.658 3.883 1.00 97.00 100 SER A O 1
ATOM 846 N N . LYS A 1 101 ? 8.758 2.726 4.441 1.00 98.44 101 LYS A N 1
ATOM 847 C CA . LYS A 1 101 ? 8.091 1.599 5.097 1.00 98.44 101 LYS A CA 1
ATOM 848 C C . LYS A 1 101 ? 6.753 1.360 4.430 1.00 98.44 101 LYS A C 1
ATOM 850 O O . LYS A 1 101 ? 6.084 2.321 4.073 1.00 98.44 101 LYS A O 1
ATOM 855 N N . SER A 1 102 ? 6.338 0.109 4.289 1.00 98.50 102 SER A N 1
ATOM 856 C CA . SER A 1 102 ? 5.062 -0.225 3.657 1.00 98.50 102 SER A CA 1
ATOM 857 C C . SER A 1 102 ? 4.195 -1.042 4.604 1.00 98.50 102 SER A C 1
ATOM 859 O O . SER A 1 102 ? 4.680 -1.977 5.239 1.00 98.50 102 SER A O 1
ATOM 861 N N . VAL A 1 103 ? 2.910 -0.709 4.672 1.00 98.81 103 VAL A N 1
ATOM 862 C CA . VAL A 1 103 ? 1.876 -1.521 5.321 1.00 98.81 103 VAL A CA 1
ATOM 863 C C . VAL A 1 103 ? 0.860 -1.893 4.254 1.00 98.81 103 VAL A C 1
ATOM 865 O O . VAL A 1 103 ? 0.289 -1.022 3.598 1.00 98.81 103 VAL A O 1
ATOM 868 N N . GLN A 1 104 ? 0.636 -3.188 4.069 1.00 98.44 104 GLN A N 1
ATOM 869 C CA . GLN A 1 104 ? -0.438 -3.676 3.214 1.00 98.44 104 GLN A CA 1
ATOM 870 C C . GLN A 1 104 ? -1.723 -3.766 4.028 1.00 98.44 104 GLN A C 1
ATOM 872 O O . GLN A 1 104 ? -1.716 -4.279 5.143 1.00 98.44 104 GLN A O 1
ATOM 877 N N . ILE A 1 105 ? -2.824 -3.256 3.486 1.00 98.44 105 ILE A N 1
ATOM 878 C CA . ILE A 1 105 ? -4.122 -3.271 4.157 1.00 98.44 105 ILE A CA 1
ATOM 879 C C . ILE A 1 105 ? -5.085 -4.091 3.315 1.00 98.44 105 ILE A C 1
ATOM 881 O O . ILE A 1 105 ? -5.461 -3.700 2.206 1.00 98.44 105 ILE A O 1
ATOM 885 N N . PHE A 1 106 ? -5.483 -5.230 3.864 1.00 97.38 106 PHE A N 1
ATOM 886 C CA . PHE A 1 106 ? -6.424 -6.150 3.254 1.00 97.38 106 PHE A CA 1
ATOM 887 C C . PHE A 1 106 ? -7.790 -6.031 3.923 1.00 97.38 106 PHE A C 1
ATOM 889 O O . PHE A 1 106 ? -7.876 -6.014 5.148 1.00 97.38 106 PHE A O 1
ATOM 896 N N . ARG A 1 107 ? -8.870 -5.992 3.141 1.00 96.00 107 ARG A N 1
ATOM 897 C CA . ARG A 1 107 ? -10.245 -6.043 3.659 1.00 96.00 107 ARG A CA 1
ATOM 898 C C . ARG A 1 107 ? -10.996 -7.213 3.039 1.00 96.00 107 ARG A C 1
ATOM 900 O O . ARG A 1 107 ? -10.946 -7.417 1.827 1.00 96.00 107 ARG A O 1
ATOM 907 N N . ASN A 1 108 ? -11.695 -7.963 3.885 1.00 93.06 108 ASN A N 1
ATOM 908 C CA . ASN A 1 108 ? -12.663 -8.980 3.480 1.00 93.06 108 ASN A CA 1
ATOM 909 C C . ASN A 1 108 ? -14.032 -8.697 4.117 1.00 93.06 108 ASN A C 1
ATOM 911 O O . ASN A 1 108 ? -14.290 -7.594 4.603 1.00 93.06 108 ASN A O 1
ATOM 915 N N . ASP A 1 109 ? -14.930 -9.680 4.090 1.00 89.31 109 ASP A N 1
ATOM 916 C CA . ASP A 1 109 ? -16.302 -9.516 4.571 1.00 89.31 109 ASP A CA 1
ATOM 917 C C . ASP A 1 109 ? -16.407 -9.238 6.075 1.00 89.31 109 ASP A C 1
ATOM 919 O O . ASP A 1 109 ? -17.389 -8.636 6.499 1.00 89.31 109 ASP A O 1
ATOM 923 N N . GLN A 1 110 ? -15.400 -9.623 6.860 1.00 92.25 110 GLN A N 1
ATOM 924 C CA . GLN A 1 110 ? -15.438 -9.570 8.324 1.00 92.25 110 GLN A CA 1
ATOM 925 C C . GLN A 1 110 ? -14.372 -8.651 8.924 1.00 92.25 110 GLN A C 1
ATOM 927 O O . GLN A 1 110 ? -14.613 -8.020 9.947 1.00 92.25 110 GLN A O 1
ATOM 932 N N . HIS A 1 111 ? -13.204 -8.546 8.292 1.00 96.19 111 HIS A N 1
ATOM 933 C CA . HIS A 1 111 ? -12.029 -7.938 8.905 1.00 96.19 111 HIS A CA 1
ATOM 934 C C . HIS A 1 111 ? -11.303 -6.974 7.971 1.00 96.19 111 HIS A C 1
ATOM 936 O O . HIS A 1 111 ? -11.327 -7.118 6.742 1.00 96.19 111 HIS A O 1
ATOM 942 N N . ILE A 1 112 ? -10.586 -6.037 8.590 1.00 97.62 112 ILE A N 1
ATOM 943 C CA . ILE A 1 112 ? -9.478 -5.304 7.980 1.00 97.62 112 ILE A CA 1
ATOM 944 C C . ILE A 1 112 ? -8.186 -5.780 8.651 1.00 97.62 112 ILE A C 1
ATOM 946 O O . ILE A 1 112 ? -8.103 -5.878 9.874 1.00 97.62 112 ILE A O 1
ATOM 950 N N . ILE A 1 113 ? -7.187 -6.108 7.839 1.00 98.12 113 ILE A N 1
ATOM 951 C CA . ILE A 1 113 ? -5.898 -6.649 8.261 1.00 98.12 113 ILE A CA 1
ATOM 952 C C . ILE A 1 113 ? -4.813 -5.686 7.795 1.00 98.12 113 ILE A C 1
ATOM 954 O O . ILE A 1 113 ? -4.702 -5.423 6.600 1.00 98.12 113 ILE A O 1
ATOM 958 N N . PHE A 1 114 ? -4.015 -5.185 8.729 1.00 98.62 114 PHE A N 1
ATOM 959 C CA . PHE A 1 114 ? -2.843 -4.360 8.465 1.00 98.62 114 PHE A CA 1
ATOM 960 C C . PHE A 1 114 ? -1.611 -5.241 8.619 1.00 98.62 114 PHE A C 1
ATOM 962 O O . PHE A 1 114 ? -1.318 -5.715 9.717 1.00 98.62 114 PHE A O 1
ATOM 969 N N . THR A 1 115 ? -0.900 -5.462 7.524 1.00 98.56 115 THR A N 1
ATOM 970 C CA . THR A 1 115 ? 0.291 -6.303 7.476 1.00 98.56 115 THR A CA 1
ATOM 971 C C . THR A 1 115 ? 1.516 -5.410 7.281 1.00 98.56 115 THR A C 1
ATOM 973 O O . THR A 1 115 ? 1.703 -4.868 6.183 1.00 98.56 115 THR A O 1
ATOM 976 N N . PRO A 1 116 ? 2.344 -5.207 8.321 1.00 98.62 116 PRO A N 1
ATOM 977 C CA . PRO A 1 116 ? 3.619 -4.519 8.169 1.00 98.62 116 PRO A CA 1
ATOM 978 C C . PRO A 1 116 ? 4.559 -5.323 7.270 1.00 98.62 116 PRO A C 1
ATOM 980 O O . PRO A 1 116 ? 4.404 -6.534 7.090 1.00 98.62 116 PRO A O 1
ATOM 983 N N . THR A 1 117 ? 5.543 -4.646 6.690 1.00 98.50 117 THR A N 1
ATOM 984 C CA . THR A 1 117 ? 6.484 -5.271 5.760 1.00 98.50 117 THR A CA 1
ATOM 985 C C . THR A 1 117 ? 7.926 -4.936 6.099 1.00 98.50 117 THR A C 1
ATOM 987 O O . THR A 1 117 ? 8.224 -3.928 6.740 1.00 98.50 117 THR A O 1
ATOM 990 N N . LYS A 1 118 ? 8.819 -5.792 5.612 1.00 97.69 118 LYS A N 1
ATOM 991 C CA . LYS A 1 118 ? 10.256 -5.586 5.569 1.00 97.69 118 LYS A CA 1
ATOM 992 C C . LYS A 1 118 ? 10.673 -5.059 4.206 1.00 97.69 118 LYS A C 1
ATOM 994 O O . LYS A 1 118 ? 10.395 -5.697 3.188 1.00 97.69 118 LYS A O 1
ATOM 999 N N . ASN A 1 119 ? 11.371 -3.932 4.178 1.00 97.38 119 ASN A N 1
ATOM 1000 C CA . ASN A 1 119 ? 11.932 -3.343 2.972 1.00 97.38 119 ASN A CA 1
ATOM 1001 C C . ASN A 1 119 ? 13.328 -3.919 2.689 1.00 97.38 119 ASN A C 1
ATOM 1003 O O . ASN A 1 119 ? 14.328 -3.489 3.260 1.00 97.38 119 ASN A O 1
ATOM 1007 N N . GLY A 1 120 ? 13.424 -4.878 1.768 1.00 95.56 120 GLY A N 1
ATOM 1008 C CA . GLY A 1 120 ? 14.712 -5.462 1.375 1.00 95.56 120 GLY A CA 1
ATOM 1009 C C . GLY A 1 120 ? 15.401 -4.768 0.196 1.00 95.56 120 GLY A C 1
ATOM 1010 O O . GLY A 1 120 ? 16.369 -5.294 -0.354 1.00 95.56 120 GLY A O 1
ATOM 1011 N N . GLY A 1 121 ? 14.927 -3.587 -0.214 1.00 94.00 121 GLY A N 1
ATOM 1012 C CA . GLY A 1 121 ? 15.532 -2.793 -1.282 1.00 94.00 121 GLY A CA 1
ATOM 1013 C C . GLY A 1 121 ? 15.328 -3.367 -2.689 1.00 94.00 121 GLY A C 1
ATOM 1014 O O . GLY A 1 121 ? 14.433 -4.166 -2.953 1.00 94.00 121 GLY A O 1
ATOM 1015 N N . THR A 1 122 ? 16.143 -2.920 -3.646 1.00 91.88 122 THR A N 1
ATOM 1016 C CA . THR A 1 122 ? 15.881 -3.130 -5.084 1.00 91.88 122 THR A CA 1
ATOM 1017 C C . THR A 1 122 ? 16.562 -4.355 -5.693 1.00 91.88 122 THR A C 1
ATOM 1019 O O . THR A 1 122 ? 16.403 -4.615 -6.885 1.00 91.88 122 THR A O 1
ATOM 1022 N N . SER A 1 123 ? 17.376 -5.076 -4.925 1.00 87.81 123 SER A N 1
ATOM 1023 C CA . SER A 1 123 ? 18.264 -6.131 -5.426 1.00 87.81 123 SER A CA 1
ATOM 1024 C C . SER A 1 123 ? 18.456 -7.243 -4.400 1.00 87.81 123 SER A C 1
ATOM 1026 O O . SER A 1 123 ? 18.297 -7.016 -3.207 1.00 87.81 123 SER A O 1
ATOM 1028 N N . GLY A 1 124 ? 18.858 -8.426 -4.867 1.00 89.25 124 GLY A N 1
ATOM 1029 C CA . GLY A 1 124 ? 19.056 -9.604 -4.020 1.00 89.25 124 GLY A CA 1
ATOM 1030 C C . GLY A 1 124 ? 17.786 -10.435 -3.832 1.00 89.25 124 GLY A C 1
ATOM 1031 O O . GLY A 1 124 ? 16.740 -10.146 -4.415 1.00 89.25 124 GLY A O 1
ATOM 1032 N N . HIS A 1 125 ? 17.907 -11.500 -3.036 1.00 84.50 125 HIS A N 1
ATOM 1033 C CA . HIS A 1 125 ? 16.840 -12.484 -2.830 1.00 84.50 125 HIS A CA 1
ATOM 1034 C C . HIS A 1 125 ? 15.637 -11.907 -2.067 1.00 84.50 125 HIS A C 1
ATOM 1036 O O . HIS A 1 125 ? 14.503 -12.261 -2.362 1.00 84.50 125 HIS A O 1
ATOM 1042 N N . ASN A 1 126 ? 15.885 -10.944 -1.175 1.00 87.31 126 ASN A N 1
ATOM 1043 C CA . ASN A 1 126 ? 14.864 -10.313 -0.336 1.00 87.31 126 ASN A CA 1
ATOM 1044 C C . ASN A 1 126 ? 14.352 -8.980 -0.911 1.00 87.31 126 ASN A C 1
ATOM 1046 O O . ASN A 1 126 ? 13.831 -8.159 -0.168 1.00 87.31 126 ASN A O 1
ATOM 1050 N N . ARG A 1 127 ? 14.547 -8.713 -2.209 1.00 91.88 127 ARG A N 1
ATOM 1051 C CA . ARG A 1 127 ? 14.130 -7.443 -2.830 1.00 91.88 127 ARG A CA 1
ATOM 1052 C C . ARG A 1 127 ? 12.621 -7.195 -2.687 1.00 91.88 127 ARG A C 1
ATOM 1054 O O . ARG A 1 127 ? 11.828 -8.131 -2.747 1.00 91.88 127 ARG A O 1
ATOM 1061 N N . GLY A 1 128 ? 12.222 -5.927 -2.647 1.00 93.81 128 GLY A N 1
ATOM 1062 C CA . GLY A 1 128 ? 10.821 -5.525 -2.503 1.00 93.81 128 GLY A CA 1
ATOM 1063 C C . GLY A 1 128 ? 10.387 -5.396 -1.042 1.00 93.81 128 GLY A C 1
ATOM 1064 O O . GLY A 1 128 ? 11.216 -5.329 -0.135 1.00 93.81 128 GLY A O 1
ATOM 1065 N N . TYR A 1 129 ? 9.072 -5.338 -0.839 1.00 96.12 129 TYR A N 1
ATOM 1066 C CA . TYR A 1 129 ? 8.458 -5.380 0.483 1.00 96.12 129 TYR A CA 1
ATOM 1067 C C . TYR A 1 129 ? 7.960 -6.797 0.747 1.00 96.12 129 TYR A C 1
ATOM 1069 O O . TYR A 1 129 ? 7.153 -7.315 -0.024 1.00 96.12 129 TYR A O 1
ATOM 1077 N N . THR A 1 130 ? 8.452 -7.419 1.814 1.00 96.12 130 THR A N 1
ATOM 1078 C CA . THR A 1 130 ? 8.032 -8.763 2.238 1.00 96.12 130 THR A CA 1
ATOM 1079 C C . THR A 1 130 ? 7.170 -8.652 3.487 1.00 96.12 130 THR A C 1
ATOM 1081 O O . THR A 1 130 ? 7.539 -7.936 4.412 1.00 96.12 130 THR A O 1
ATOM 1084 N N . GLU A 1 131 ? 6.024 -9.327 3.522 1.00 96.75 131 GLU A N 1
ATOM 1085 C CA . GLU A 1 131 ? 5.118 -9.314 4.677 1.00 96.75 131 GLU A CA 1
ATOM 1086 C C . GLU A 1 131 ? 5.784 -9.866 5.947 1.00 96.75 131 GLU A C 1
ATOM 1088 O O . GLU A 1 131 ? 6.474 -10.884 5.903 1.00 96.75 131 GLU A O 1
ATOM 1093 N N . ILE A 1 132 ? 5.527 -9.218 7.085 1.00 97.06 132 ILE A N 1
ATOM 1094 C CA . ILE A 1 132 ? 5.877 -9.705 8.426 1.00 97.06 132 ILE A CA 1
ATOM 1095 C C . ILE A 1 132 ? 4.585 -10.233 9.063 1.00 97.06 132 ILE A C 1
ATOM 1097 O O . ILE A 1 132 ? 3.888 -9.535 9.807 1.00 97.06 132 ILE A O 1
ATOM 1101 N N . ALA A 1 133 ? 4.194 -11.449 8.676 1.00 93.19 133 ALA A N 1
ATOM 1102 C CA . ALA A 1 133 ? 2.862 -12.002 8.932 1.00 93.19 133 ALA A CA 1
ATOM 1103 C C . ALA A 1 133 ? 2.523 -12.153 10.427 1.00 93.19 133 ALA A C 1
ATOM 1105 O O . ALA A 1 133 ? 1.352 -12.084 10.811 1.00 93.19 133 ALA A O 1
ATOM 1106 N N . GLU A 1 134 ? 3.531 -12.348 11.275 1.00 96.25 134 GLU A N 1
ATOM 1107 C CA . GLU A 1 134 ? 3.409 -12.483 12.725 1.00 96.25 134 GLU A CA 1
ATOM 1108 C C . GLU A 1 134 ? 3.085 -11.161 13.440 1.00 96.25 134 GLU A C 1
ATOM 1110 O O . GLU A 1 134 ? 2.603 -11.192 14.570 1.00 96.25 134 GLU A O 1
ATOM 1115 N N . ARG A 1 135 ? 3.283 -10.011 12.776 1.00 96.94 135 ARG A N 1
ATOM 1116 C CA . ARG A 1 135 ? 3.008 -8.665 13.318 1.00 96.94 135 ARG A CA 1
ATOM 1117 C C . ARG A 1 135 ? 1.744 -8.022 12.739 1.00 96.94 135 ARG A C 1
ATOM 1119 O O . ARG A 1 135 ? 1.553 -6.812 12.835 1.00 96.94 135 ARG A O 1
ATOM 1126 N N . LYS A 1 136 ? 0.878 -8.814 12.101 1.00 97.31 136 LYS A N 1
ATOM 1127 C CA . LYS A 1 136 ? -0.381 -8.311 11.538 1.00 97.31 136 LYS A CA 1
ATOM 1128 C C . LYS A 1 136 ? -1.325 -7.799 12.629 1.00 97.31 136 LYS A C 1
ATOM 1130 O O . LYS A 1 136 ? -1.500 -8.436 13.666 1.00 97.31 136 LYS A O 1
ATOM 1135 N N . ILE A 1 137 ? -2.011 -6.699 12.344 1.00 98.06 137 ILE A N 1
ATOM 1136 C CA . ILE A 1 137 ? -3.075 -6.148 13.188 1.00 98.06 137 ILE A CA 1
ATOM 1137 C C . ILE A 1 137 ? -4.407 -6.459 12.506 1.00 98.06 137 ILE A C 1
ATOM 1139 O O . ILE A 1 137 ? -4.605 -6.096 11.348 1.00 98.06 137 ILE A O 1
ATOM 1143 N N . ILE A 1 138 ? -5.312 -7.146 13.203 1.00 97.69 138 ILE A N 1
ATOM 1144 C CA . ILE A 1 138 ? -6.629 -7.537 12.681 1.00 97.69 138 ILE A CA 1
ATOM 1145 C C . ILE A 1 138 ? -7.704 -6.808 13.478 1.00 97.69 138 ILE A C 1
ATOM 1147 O O . ILE A 1 138 ? -7.722 -6.886 14.705 1.00 97.69 138 ILE A O 1
ATOM 1151 N N . ILE A 1 139 ? -8.609 -6.134 12.776 1.00 97.56 139 ILE A N 1
ATOM 1152 C CA . ILE A 1 139 ? -9.757 -5.434 13.360 1.00 97.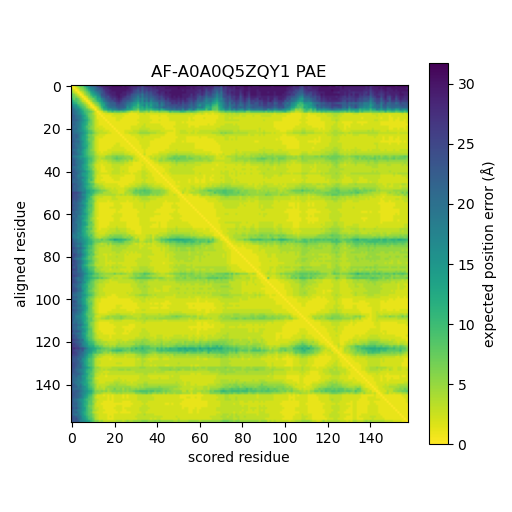56 139 ILE A CA 1
ATOM 1153 C C . ILE A 1 139 ? -11.042 -5.788 12.608 1.00 97.56 139 ILE A C 1
ATOM 1155 O O . ILE A 1 139 ? -10.994 -6.269 11.473 1.00 97.56 139 ILE A O 1
ATOM 1159 N N . ASP A 1 140 ? -12.191 -5.527 13.231 1.00 96.56 140 ASP A N 1
ATOM 1160 C CA . ASP A 1 140 ? -13.497 -5.643 12.575 1.00 96.56 140 ASP A CA 1
ATOM 1161 C C . ASP A 1 140 ? -13.593 -4.697 11.368 1.00 96.56 140 ASP A C 1
ATOM 1163 O O . ASP A 1 140 ? -13.072 -3.577 11.390 1.00 96.56 140 ASP A O 1
ATOM 1167 N N . LYS A 1 141 ? -14.287 -5.134 10.313 1.00 92.31 141 LYS A N 1
ATOM 1168 C CA . LYS A 1 141 ? -14.488 -4.358 9.081 1.00 92.31 141 LYS A CA 1
ATOM 1169 C C . LYS A 1 141 ? -15.102 -2.974 9.314 1.00 92.31 141 LYS A C 1
ATOM 1171 O O . LYS A 1 141 ? -14.831 -2.065 8.530 1.00 92.31 141 LYS A O 1
ATOM 1176 N N . ASN A 1 142 ? -15.926 -2.823 10.346 1.00 91.38 142 ASN A N 1
ATOM 1177 C CA . ASN A 1 142 ? -16.630 -1.583 10.667 1.00 91.38 142 ASN A CA 1
ATOM 1178 C C . ASN A 1 142 ? -15.870 -0.713 11.680 1.00 91.38 142 ASN A C 1
ATOM 1180 O O . ASN A 1 142 ? -16.411 0.280 12.156 1.00 91.38 142 ASN A O 1
ATOM 1184 N N . SER A 1 143 ? -14.634 -1.077 12.036 1.00 92.12 143 SER A N 1
ATOM 1185 C CA . SER A 1 143 ? -13.818 -0.278 12.946 1.00 92.12 143 SER A CA 1
ATOM 1186 C C . SER A 1 143 ? -13.466 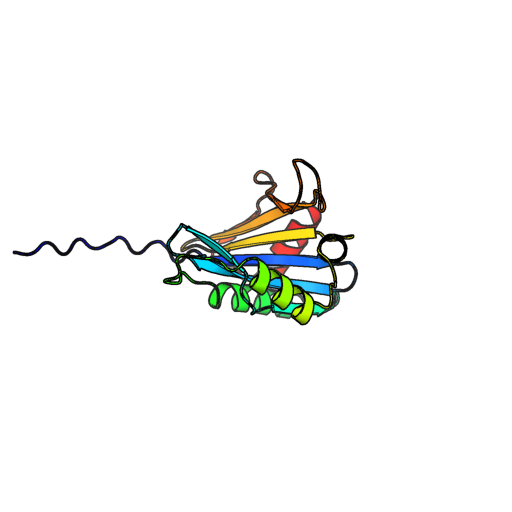1.084 12.341 1.00 92.12 143 SER A C 1
ATOM 1188 O O . SER A 1 143 ? -13.047 1.184 11.187 1.00 92.12 143 SER A O 1
ATOM 1190 N N . GLU A 1 144 ? -13.570 2.133 13.154 1.00 90.81 144 GLU A N 1
ATOM 1191 C CA . GLU A 1 144 ? -13.225 3.506 12.766 1.00 90.81 144 GLU A CA 1
ATOM 1192 C C . GLU A 1 144 ? -11.754 3.863 13.064 1.00 90.81 144 GLU A C 1
ATOM 1194 O O . GLU A 1 144 ? -11.255 4.895 12.620 1.00 90.81 144 GLU A O 1
ATOM 1199 N N . ASN A 1 145 ? -11.013 2.996 13.764 1.00 93.62 145 ASN A N 1
ATOM 1200 C CA . ASN A 1 145 ? -9.656 3.273 14.263 1.00 93.62 145 ASN A CA 1
ATOM 1201 C C . ASN A 1 145 ? -8.541 2.944 13.247 1.00 93.62 145 ASN A C 1
ATOM 1203 O O . ASN A 1 145 ? -7.446 2.519 13.622 1.00 93.62 145 ASN A O 1
ATOM 1207 N N . LEU A 1 146 ? -8.798 3.128 11.949 1.00 97.88 146 LEU A N 1
ATOM 1208 C CA . LEU A 1 146 ? -7.911 2.664 10.872 1.00 97.88 146 LEU A CA 1
ATOM 1209 C C . LEU A 1 146 ? -6.548 3.372 10.875 1.00 97.88 146 LEU A C 1
ATOM 1211 O O . LEU A 1 146 ? -5.519 2.737 10.655 1.00 97.88 146 LEU A O 1
ATOM 1215 N N . ALA A 1 147 ? -6.530 4.677 11.147 1.00 97.69 147 ALA A N 1
ATOM 1216 C CA . ALA A 1 147 ? -5.329 5.498 11.227 1.00 97.69 147 ALA A CA 1
ATOM 1217 C C . ALA A 1 147 ? -4.405 5.006 12.337 1.00 97.69 147 ALA A C 1
ATOM 1219 O O . ALA A 1 147 ? -3.212 4.829 12.112 1.00 97.69 147 ALA A O 1
ATOM 1220 N N . SER A 1 148 ? -4.966 4.739 13.517 1.00 97.81 148 SER A N 1
ATOM 1221 C CA . SER A 1 148 ? -4.202 4.238 14.656 1.00 97.81 148 SER A CA 1
ATOM 1222 C C . SER A 1 148 ? -3.552 2.892 14.324 1.00 97.81 148 SER A C 1
ATOM 1224 O O . SER A 1 148 ? -2.345 2.731 14.499 1.00 97.81 148 SER A O 1
ATOM 1226 N N . CYS A 1 149 ? -4.310 1.962 13.729 1.00 98.44 149 CYS A N 1
ATOM 1227 C CA . CYS A 1 149 ? -3.783 0.672 13.280 1.00 98.44 149 CYS A CA 1
ATOM 1228 C C . CYS A 1 149 ? -2.700 0.816 12.203 1.00 98.44 149 CYS A C 1
ATOM 1230 O O . CYS A 1 149 ? -1.681 0.132 12.270 1.00 98.44 149 CYS A O 1
ATOM 1232 N N . LEU A 1 150 ? -2.874 1.730 11.244 1.00 98.50 150 LEU A N 1
ATOM 1233 C CA . LEU A 1 150 ? -1.860 2.035 10.234 1.00 98.50 150 LEU A CA 1
ATOM 1234 C C . LEU A 1 150 ? -0.560 2.544 10.876 1.00 98.50 150 LEU A C 1
ATOM 1236 O O . LEU A 1 150 ? 0.523 2.054 10.558 1.00 98.50 150 LEU A O 1
ATOM 1240 N N . LEU A 1 151 ? -0.662 3.514 11.787 1.00 97.75 151 LEU A N 1
ATOM 1241 C CA . LEU A 1 151 ? 0.490 4.101 12.471 1.00 97.75 151 LEU A CA 1
ATOM 1242 C C . LEU A 1 151 ? 1.203 3.085 13.370 1.00 97.75 151 LEU A C 1
ATOM 1244 O O . LEU A 1 151 ? 2.430 3.105 13.449 1.00 97.75 151 LEU A O 1
ATOM 1248 N N . MET A 1 152 ? 0.462 2.183 14.021 1.00 98.00 152 MET A N 1
ATOM 1249 C CA . MET A 1 152 ? 1.047 1.036 14.721 1.00 98.00 152 MET A CA 1
ATOM 1250 C C . MET A 1 152 ? 1.762 0.104 13.740 1.00 98.00 152 MET A C 1
ATOM 1252 O O . MET A 1 152 ? 2.917 -0.231 13.972 1.00 98.00 152 MET A O 1
ATOM 1256 N N . GLY A 1 153 ? 1.145 -0.225 12.601 1.00 98.12 153 GLY A N 1
ATOM 1257 C CA . GLY A 1 153 ? 1.767 -1.041 11.557 1.00 98.12 153 GLY A CA 1
ATOM 1258 C C . GLY A 1 153 ? 3.121 -0.491 11.094 1.00 98.12 153 GLY A C 1
ATOM 1259 O O . GLY A 1 153 ? 4.086 -1.239 11.003 1.00 98.12 153 GLY A O 1
ATOM 1260 N N . PHE A 1 154 ? 3.255 0.824 10.894 1.00 98.25 154 PHE A N 1
ATOM 1261 C CA . PHE A 1 154 ? 4.548 1.424 10.524 1.00 98.25 154 PHE A CA 1
ATOM 1262 C C . PHE A 1 154 ? 5.644 1.293 11.592 1.00 98.25 154 PHE A C 1
ATOM 1264 O O . PHE A 1 154 ? 6.835 1.325 11.258 1.00 98.25 154 PHE A O 1
ATOM 1271 N N . LYS A 1 155 ? 5.276 1.157 12.871 1.00 97.94 155 LYS A N 1
ATOM 1272 C CA . LYS A 1 155 ? 6.239 0.894 13.953 1.00 97.94 155 LYS A CA 1
ATOM 1273 C C . LYS A 1 155 ? 6.761 -0.542 13.916 1.00 97.94 155 LYS A C 1
ATOM 1275 O O . LYS A 1 155 ? 7.890 -0.762 14.331 1.00 97.94 155 LYS A O 1
ATOM 1280 N N . GLU A 1 156 ? 5.978 -1.464 13.363 1.00 98.19 156 GLU A N 1
ATOM 1281 C CA . GLU A 1 156 ? 6.311 -2.889 13.258 1.00 98.19 156 GLU A CA 1
ATOM 1282 C C . GLU A 1 156 ? 7.080 -3.261 11.974 1.00 98.19 156 GLU A C 1
ATOM 1284 O O . GLU A 1 156 ? 7.564 -4.390 11.858 1.00 98.19 156 GLU A O 1
ATOM 1289 N N . CYS A 1 157 ? 7.191 -2.341 11.007 1.00 97.88 157 CYS A N 1
ATOM 1290 C CA . CYS A 1 157 ? 7.957 -2.538 9.769 1.00 97.88 157 CYS A CA 1
ATOM 1291 C C . CYS A 1 157 ? 9.481 -2.542 9.995 1.00 97.88 157 CYS A C 1
ATOM 1293 O O . CYS A 1 157 ? 9.985 -1.879 10.905 1.00 97.88 157 CYS A O 1
ATOM 1295 N N . GLU A 1 158 ? 10.205 -3.210 9.088 1.00 94.19 158 GLU A N 1
ATOM 1296 C CA . GLU A 1 158 ? 11.677 -3.349 9.086 1.00 94.19 158 GLU A CA 1
ATOM 1297 C C . GLU A 1 158 ? 12.351 -2.767 7.840 1.00 94.19 158 GLU A C 1
ATOM 1299 O O . GLU A 1 158 ? 11.793 -2.915 6.727 1.00 94.19 158 GLU A O 1
#

pLDDT: mean 91.05, std 13.4, range [36.22, 98.81]

Mean predicted aligned error: 5.34 Å

Solvent-accessible surface area (backbone atoms only — not comparable to full-atom values): 8809 Å² total; per-residue (Å²): 137,80,81,76,79,74,72,75,74,72,74,75,53,19,35,28,39,42,34,42,44,93,65,29,37,38,38,38,21,22,30,33,30,71,80,69,49,77,46,74,51,92,58,64,50,77,46,57,68,85,61,53,56,72,58,47,29,51,50,53,51,51,37,39,70,68,21,36,76,44,99,42,84,79,80,64,64,66,59,53,51,54,52,47,25,71,76,66,70,34,88,41,70,64,60,63,48,51,79,38,43,45,30,40,38,38,34,48,93,61,33,33,36,35,31,9,14,32,54,42,44,87,57,73,95,59,40,43,73,42,77,39,75,91,63,48,47,76,43,57,56,84,58,80,61,49,34,61,52,51,58,52,24,63,71,70,34,84

Nearest PDB structures (foldseek):
  2gkp-assembly1_A  TM=8.369E-01  e=6.844E-10  Neisseria meningitidis MC58
  4zqv-assembly1_A  TM=8.316E-01  e=2.266E-09  Yersinia kristensenii ATCC 33638
  4g6u-assembly3_B  TM=7.983E-01  e=1.141E-08  Escherichia coli O157:H7
  4zqu-assembly1_B  TM=7.946E-01  e=1.734E-08  Salmonella enterica subsp. enterica serovar Rubislaw str. ATCC 10717
  4yzh-assembly1_A  TM=1.638E-01  e=9.688E-01  Arabidopsis thaliana

Radius of gyration: 16.48 Å; Cα contacts (8 Å, |Δi|>4): 300; chains: 1; bounding box: 53×45×33 Å